Protein AF-0000000086877727 (afdb_homodimer)

Nearest PDB structures (foldseek):
  1g73-assembly2_B  TM=7.872E-01  e=2.321E+00  Homo sapiens
  5mto-assembly1_A  TM=7.991E-01  e=3.669E+00  Homo sapiens
  5me8-assembly1_B  TM=6.426E-01  e=2.602E+00  Homo sapiens
  7jrq-assembly1_A  TM=7.387E-01  e=6.506E+00  Escherichia coli
  5mto-assembly1_B  TM=4.761E-01  e=4.357E+00  Homo sapiens

pLDDT: mean 92.55, std 8.2, range [51.16, 98.5]

Structure (mmCIF, N/CA/C/O backbone):
data_AF-0000000086877727-model_v1
#
loop_
_entity.id
_entity.type
_entity.pdbx_description
1 polymer 'Uncharacterized protein'
#
loop_
_atom_site.group_PDB
_atom_site.id
_atom_site.type_symbol
_atom_site.label_atom_id
_atom_site.label_alt_id
_atom_site.label_comp_id
_atom_site.label_asym_id
_atom_site.label_entity_id
_atom_site.label_seq_id
_atom_site.pdbx_PDB_ins_code
_atom_site.Cartn_x
_atom_site.Cartn_y
_atom_site.Cartn_z
_atom_site.occupancy
_atom_site.B_iso_or_equiv
_atom_site.auth_seq_id
_atom_site.auth_comp_id
_atom_site.auth_asym_id
_atom_site.auth_atom_id
_atom_site.pdbx_PDB_model_num
ATOM 1 N N . MET A 1 1 ? -8.266 24.141 2.15 1 51.66 1 MET A N 1
ATOM 2 C CA . MET A 1 1 ? -8.039 22.703 2.148 1 51.66 1 MET A CA 1
ATOM 3 C C . MET A 1 1 ? -7.578 22.219 3.52 1 51.66 1 MET A C 1
ATOM 5 O O . MET A 1 1 ? -6.684 22.812 4.121 1 51.66 1 MET A O 1
ATOM 9 N N . ARG A 1 2 ? -8.383 21.266 4.246 1 64.38 2 ARG A N 1
ATOM 10 C CA . ARG A 1 2 ? -8.047 20.781 5.586 1 64.38 2 ARG A CA 1
ATOM 11 C C . ARG A 1 2 ? -6.738 20 5.574 1 64.38 2 ARG A C 1
ATOM 13 O O . ARG A 1 2 ? -6.496 19.203 4.664 1 64.38 2 ARG A O 1
ATOM 20 N N . LYS A 1 3 ? -5.723 20.547 6.215 1 75 3 LYS A N 1
ATOM 21 C CA . LYS A 1 3 ? -4.453 19.844 6.383 1 75 3 LYS A CA 1
ATOM 22 C C . LYS A 1 3 ? -4.398 19.109 7.727 1 75 3 LYS A C 1
ATOM 24 O O . LYS A 1 3 ? -4.887 19.625 8.734 1 75 3 LY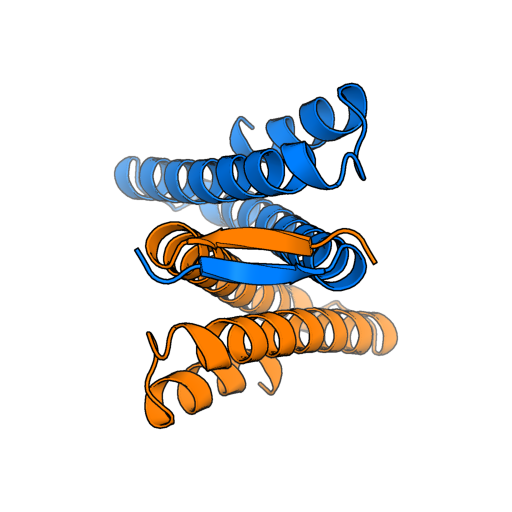S A O 1
ATOM 29 N N . PHE A 1 4 ? -4.051 17.906 7.531 1 80.94 4 PHE A N 1
ATOM 30 C CA . PHE A 1 4 ? -3.793 17.188 8.781 1 80.94 4 PHE A CA 1
ATOM 31 C C . PHE A 1 4 ? -2.307 16.906 8.938 1 80.94 4 PHE A C 1
ATOM 33 O O . PHE A 1 4 ? -1.591 16.734 7.949 1 80.94 4 PHE A O 1
ATOM 40 N N . GLY A 1 5 ? -1.929 17.016 10.156 1 81.5 5 GLY A N 1
ATOM 41 C CA . GLY A 1 5 ? -0.52 16.812 10.453 1 81.5 5 GLY A CA 1
ATOM 42 C C . GLY A 1 5 ? -0.134 15.344 10.555 1 81.5 5 GLY A C 1
ATOM 43 O O . GLY A 1 5 ? -0.83 14.555 11.195 1 81.5 5 GLY A O 1
ATOM 44 N N . LEU A 1 6 ? 0.766 14.969 9.695 1 86.75 6 LEU A N 1
ATOM 45 C CA . LEU A 1 6 ? 1.426 13.672 9.789 1 86.75 6 LEU A CA 1
ATOM 46 C C . LEU A 1 6 ? 2.809 13.805 10.414 1 86.75 6 LEU A C 1
ATOM 48 O O . LEU A 1 6 ? 3.613 14.633 9.984 1 86.75 6 LEU A O 1
ATOM 52 N N . ASN A 1 7 ? 2.973 13.148 11.539 1 88.5 7 ASN A N 1
ATOM 53 C CA . ASN A 1 7 ? 4.324 13.219 12.086 1 88.5 7 ASN A CA 1
ATOM 54 C C . ASN A 1 7 ? 5.285 12.312 11.312 1 88.5 7 ASN A C 1
ATOM 56 O O . ASN A 1 7 ? 4.859 11.531 10.461 1 88.5 7 ASN A O 1
ATOM 60 N N . TYR A 1 8 ? 6.527 12.516 11.578 1 90.69 8 TYR A N 1
ATOM 61 C CA . TYR A 1 8 ? 7.582 11.812 10.859 1 90.69 8 TYR A CA 1
ATOM 62 C C . TYR A 1 8 ? 7.418 10.305 10.992 1 90.69 8 TYR A C 1
ATOM 64 O O . TYR A 1 8 ? 7.449 9.578 9.992 1 90.69 8 TYR A O 1
ATOM 72 N N . ASP A 1 9 ? 7.199 9.828 12.156 1 92.12 9 ASP A N 1
ATOM 73 C CA . ASP A 1 9 ? 7.105 8.391 12.398 1 92.12 9 ASP A CA 1
ATOM 74 C C . ASP A 1 9 ? 5.906 7.789 11.672 1 92.12 9 ASP A C 1
ATOM 76 O O . ASP A 1 9 ? 5.996 6.691 11.117 1 92.12 9 ASP A O 1
ATOM 80 N N . ASP A 1 10 ? 4.852 8.484 11.68 1 92.44 10 ASP A N 1
ATOM 81 C CA . ASP A 1 10 ? 3.662 8.016 10.977 1 92.44 10 ASP A CA 1
ATOM 82 C C . ASP A 1 10 ? 3.898 7.973 9.469 1 92.44 10 ASP A C 1
ATOM 84 O O . ASP A 1 10 ? 3.488 7.023 8.797 1 92.44 10 ASP A O 1
ATOM 88 N N . ALA A 1 11 ? 4.547 9.023 9 1 94.19 11 ALA A N 1
ATOM 89 C CA . ALA A 1 11 ? 4.836 9.086 7.574 1 94.19 11 ALA A CA 1
ATOM 90 C C . ALA A 1 11 ? 5.742 7.934 7.148 1 94.19 11 ALA A C 1
ATOM 92 O O . ALA A 1 11 ? 5.504 7.293 6.121 1 94.19 11 ALA A O 1
ATOM 93 N N . VAL A 1 12 ? 6.695 7.625 7.949 1 95.69 12 VAL A N 1
ATOM 94 C CA . VAL A 1 12 ? 7.625 6.543 7.652 1 95.69 12 VAL A CA 1
ATOM 95 C C . VAL A 1 12 ? 6.895 5.203 7.695 1 95.69 12 VAL A C 1
ATOM 97 O O . VAL A 1 12 ? 7.121 4.34 6.844 1 95.69 12 VAL A O 1
ATOM 100 N N . ALA A 1 13 ? 6.047 5.043 8.648 1 96.5 13 ALA A N 1
ATOM 101 C CA . ALA A 1 13 ? 5.285 3.805 8.766 1 96.5 13 ALA A CA 1
ATOM 102 C C . ALA A 1 13 ? 4.352 3.619 7.574 1 96.5 13 ALA A C 1
ATOM 104 O O . ALA A 1 13 ? 4.223 2.512 7.047 1 96.5 13 ALA A O 1
ATOM 105 N N . ILE A 1 14 ? 3.713 4.664 7.188 1 97.44 14 ILE A N 1
ATOM 106 C CA . ILE A 1 14 ? 2.832 4.605 6.027 1 97.44 14 ILE A CA 1
ATOM 107 C C . ILE A 1 14 ? 3.646 4.266 4.781 1 97.44 14 ILE A C 1
ATOM 109 O O . ILE A 1 14 ? 3.234 3.432 3.971 1 97.44 14 ILE A O 1
ATOM 113 N N . GLN A 1 15 ? 4.762 4.902 4.633 1 97.44 15 GLN A N 1
ATOM 114 C CA . GLN A 1 15 ? 5.648 4.625 3.51 1 97.44 15 GLN A CA 1
ATOM 115 C C . GLN A 1 15 ? 6.035 3.148 3.469 1 97.44 15 GLN A C 1
ATOM 117 O O . GLN A 1 15 ? 6.051 2.533 2.4 1 97.44 15 GLN A O 1
ATOM 122 N N . ALA A 1 16 ? 6.355 2.568 4.582 1 97.38 16 ALA A N 1
ATOM 123 C CA . ALA A 1 16 ? 6.723 1.157 4.664 1 97.38 16 ALA A CA 1
ATOM 124 C C . ALA A 1 16 ? 5.57 0.263 4.211 1 97.38 16 ALA A C 1
ATOM 126 O O . ALA A 1 16 ? 5.785 -0.714 3.488 1 97.38 16 ALA A O 1
ATOM 127 N N . SER A 1 17 ? 4.387 0.615 4.598 1 98.12 17 SER A N 1
ATOM 128 C CA . SER A 1 17 ? 3.217 -0.167 4.207 1 98.12 17 SER A CA 1
ATOM 129 C C . SER A 1 17 ? 2.955 -0.057 2.707 1 98.12 17 SER A C 1
ATOM 131 O O . SER A 1 17 ? 2.549 -1.03 2.07 1 98.12 17 SER A O 1
ATOM 133 N N . LEU A 1 18 ? 3.133 1.139 2.223 1 98.5 18 LEU A N 1
ATOM 134 C CA . LEU A 1 18 ? 2.99 1.323 0.783 1 98.5 18 LEU A CA 1
ATOM 135 C C . LEU A 1 18 ? 3.994 0.463 0.023 1 98.5 18 LEU A C 1
ATOM 137 O O . LEU A 1 18 ? 3.658 -0.131 -1.004 1 98.5 18 LEU A O 1
ATOM 141 N N . LEU A 1 19 ? 5.191 0.39 0.518 1 98.12 19 LEU A N 1
ATOM 142 C CA . LEU A 1 19 ? 6.238 -0.395 -0.129 1 98.12 19 LEU A CA 1
ATOM 143 C C . LEU A 1 19 ? 5.895 -1.881 -0.109 1 98.12 19 LEU A C 1
ATOM 145 O O . LEU A 1 19 ? 6.066 -2.576 -1.113 1 98.12 19 LEU A O 1
ATOM 149 N N . ASP A 1 20 ? 5.457 -2.355 1.036 1 97.56 20 ASP A N 1
ATOM 150 C CA . ASP A 1 20 ? 5.02 -3.746 1.133 1 97.56 20 ASP A CA 1
ATOM 151 C C . ASP A 1 20 ? 3.896 -4.039 0.142 1 97.56 20 ASP A C 1
ATOM 153 O O . ASP A 1 20 ? 3.898 -5.082 -0.515 1 97.56 20 ASP A O 1
ATOM 157 N N . GLY A 1 21 ? 2.984 -3.139 0.068 1 98.12 21 GLY A N 1
ATOM 158 C CA . GLY A 1 21 ? 1.89 -3.277 -0.879 1 98.12 21 GLY A CA 1
ATOM 159 C C . GLY A 1 21 ? 2.352 -3.303 -2.324 1 98.12 21 GLY A C 1
ATOM 160 O O . GLY A 1 21 ? 1.881 -4.121 -3.119 1 98.12 21 GLY A O 1
ATOM 161 N N . LEU A 1 22 ? 3.234 -2.426 -2.627 1 98.25 22 LEU A N 1
ATOM 162 C CA . LEU A 1 22 ? 3.771 -2.367 -3.982 1 98.25 22 LEU A CA 1
ATOM 163 C C . LEU A 1 22 ? 4.477 -3.668 -4.344 1 98.25 22 LEU A C 1
ATOM 165 O O . LEU A 1 22 ? 4.324 -4.172 -5.457 1 98.25 22 LEU A O 1
ATOM 169 N N . SER A 1 23 ? 5.266 -4.168 -3.445 1 97.44 23 SER A N 1
ATOM 170 C CA . SER A 1 23 ? 5.938 -5.445 -3.66 1 97.44 23 SER A CA 1
ATOM 171 C C . SER A 1 23 ? 4.934 -6.562 -3.92 1 97.44 23 SER A C 1
ATOM 173 O O . SER A 1 23 ? 5.133 -7.391 -4.812 1 97.44 23 SER A O 1
ATOM 175 N N . ALA A 1 24 ? 3.867 -6.59 -3.156 1 97.06 24 ALA A N 1
ATOM 176 C CA . ALA A 1 24 ? 2.822 -7.598 -3.336 1 97.06 24 ALA A CA 1
ATOM 177 C C . ALA A 1 24 ? 2.135 -7.438 -4.688 1 97.06 24 ALA A C 1
ATOM 179 O O . ALA A 1 24 ? 1.845 -8.43 -5.363 1 97.06 24 ALA A O 1
ATOM 180 N N . GLN A 1 25 ? 1.878 -6.238 -5.062 1 96.94 25 GLN A N 1
ATOM 181 C CA . GLN A 1 25 ? 1.27 -5.988 -6.367 1 96.94 25 GLN A CA 1
ATOM 182 C C . GLN A 1 25 ? 2.143 -6.527 -7.496 1 96.94 25 GLN A C 1
ATOM 184 O O . GLN A 1 25 ? 1.635 -7.117 -8.453 1 96.94 25 GLN A O 1
ATOM 189 N N . ASN A 1 26 ? 3.377 -6.289 -7.332 1 96.94 26 ASN A N 1
ATOM 190 C CA . ASN A 1 26 ? 4.312 -6.797 -8.328 1 96.94 26 ASN A CA 1
ATOM 191 C C . ASN A 1 26 ? 4.293 -8.32 -8.391 1 96.94 26 ASN A C 1
ATOM 193 O O . ASN A 1 26 ? 4.332 -8.906 -9.477 1 96.94 26 ASN A O 1
ATOM 197 N N . MET A 1 27 ? 4.262 -8.977 -7.32 1 94.88 27 MET A N 1
ATOM 198 C CA . MET A 1 27 ? 4.215 -10.43 -7.266 1 94.88 27 MET A CA 1
ATOM 199 C C . MET A 1 27 ? 2.953 -10.961 -7.941 1 94.88 27 MET A C 1
ATOM 201 O O . MET A 1 27 ? 3.016 -11.914 -8.727 1 94.88 27 MET A O 1
ATOM 205 N N . VAL A 1 28 ? 1.839 -10.328 -7.609 1 95.06 28 VAL A N 1
ATOM 206 C CA . VAL A 1 28 ? 0.581 -10.742 -8.227 1 95.06 28 VAL A CA 1
ATOM 207 C C . VAL A 1 28 ? 0.671 -10.602 -9.742 1 95.06 28 VAL A C 1
ATOM 209 O O . VAL A 1 28 ? 0.247 -11.484 -10.484 1 95.06 28 VAL A O 1
ATOM 212 N N . TYR A 1 29 ? 1.206 -9.523 -10.117 1 94.38 29 TYR A N 1
ATOM 213 C CA . TYR A 1 29 ? 1.374 -9.281 -11.539 1 94.38 29 TYR A CA 1
ATOM 214 C C . TYR A 1 29 ? 2.225 -10.367 -12.188 1 94.38 29 TYR A C 1
ATOM 216 O O . TYR A 1 29 ? 1.864 -10.914 -13.234 1 94.38 29 TYR A O 1
ATOM 224 N N . LYS A 1 30 ? 3.281 -10.656 -11.594 1 92.31 30 LYS A N 1
ATOM 225 C CA . LYS A 1 30 ? 4.191 -11.664 -12.141 1 92.31 30 LYS A CA 1
ATOM 226 C C . LYS A 1 30 ? 3.529 -13.039 -12.188 1 92.31 30 LYS A C 1
ATOM 228 O O . LYS A 1 30 ? 3.719 -13.789 -13.148 1 92.31 30 LYS A O 1
ATOM 233 N N . PHE A 1 31 ? 2.771 -13.281 -11.234 1 90.31 31 PHE A N 1
ATOM 234 C CA . PHE A 1 31 ? 2.104 -14.57 -11.164 1 90.31 31 PHE A CA 1
ATOM 235 C C . PHE A 1 31 ? 1.001 -14.672 -12.211 1 90.31 31 PHE A C 1
ATOM 237 O O . PHE A 1 31 ? 0.748 -15.75 -12.75 1 90.31 31 PHE A O 1
ATOM 244 N N . SER A 1 32 ? 0.38 -13.602 -12.5 1 90.19 32 SER A N 1
ATOM 245 C CA . SER A 1 32 ? -0.857 -13.68 -13.273 1 90.19 32 SER A CA 1
ATOM 246 C C . SER A 1 32 ? -0.683 -13.062 -14.656 1 90.19 32 SER A C 1
ATOM 248 O O . SER A 1 32 ? -1.608 -13.086 -15.469 1 90.19 32 SER A O 1
ATOM 250 N N . SER A 1 33 ? 0.446 -12.555 -14.953 1 87.69 33 SER A N 1
ATOM 251 C CA . SER A 1 33 ? 0.608 -11.711 -16.125 1 87.69 33 SER A CA 1
ATOM 252 C C . SER A 1 33 ? 0.336 -12.492 -17.406 1 87.69 33 SER A C 1
ATOM 254 O O . SER A 1 33 ? -0.22 -11.945 -18.375 1 87.69 33 SER A O 1
ATOM 256 N N . HIS A 1 34 ? 0.684 -13.68 -17.375 1 90.94 34 HIS A N 1
ATOM 257 C CA . HIS A 1 34 ? 0.475 -14.477 -18.578 1 90.94 34 HIS A CA 1
ATOM 258 C C . HIS A 1 34 ? -1.012 -14.641 -18.875 1 90.94 34 HIS A C 1
ATOM 260 O O . HIS A 1 34 ? -1.398 -14.836 -20.031 1 90.94 34 HIS A O 1
ATOM 266 N N . GLY A 1 35 ? -1.881 -14.555 -17.953 1 91.19 35 GLY A N 1
ATOM 267 C CA . GLY A 1 35 ? -3.311 -14.75 -18.125 1 91.19 35 GLY A CA 1
ATOM 268 C C . GLY A 1 35 ? -4.078 -13.453 -18.266 1 91.19 35 GLY A C 1
ATOM 269 O O . GLY A 1 35 ? -5.281 -13.461 -18.531 1 91.19 35 GLY A O 1
ATOM 270 N N . LEU A 1 36 ? -3.398 -12.367 -18.125 1 91.12 36 LEU A N 1
ATOM 271 C CA . LEU A 1 36 ? -4.055 -11.062 -18.141 1 91.12 36 LEU A CA 1
ATOM 272 C C . LEU A 1 36 ? -4.156 -10.516 -19.562 1 91.12 36 LEU A C 1
ATOM 274 O O . LEU A 1 36 ? -3.258 -10.727 -20.375 1 91.12 36 LEU A O 1
ATOM 278 N N . SER A 1 37 ? -5.25 -9.938 -19.844 1 94.44 37 SER A N 1
ATOM 279 C CA . SER A 1 37 ? -5.371 -9.188 -21.094 1 94.44 37 SER A CA 1
ATOM 280 C C . SER A 1 37 ? -4.441 -7.98 -21.094 1 94.44 37 SER A C 1
ATOM 282 O O . SER A 1 37 ? -3.904 -7.594 -20.062 1 94.44 37 SER A O 1
ATOM 284 N N . SER A 1 38 ? -4.309 -7.324 -22.25 1 93.06 38 SER A N 1
ATOM 285 C CA . SER A 1 38 ? -3.469 -6.137 -22.375 1 93.06 38 SER A CA 1
ATOM 286 C C . SER A 1 38 ? -3.98 -5 -21.5 1 93.06 38 SER A C 1
ATOM 288 O O . SER A 1 38 ? -3.191 -4.293 -20.875 1 93.06 38 SER A O 1
ATOM 290 N N . THR A 1 39 ? -5.289 -4.918 -21.453 1 94.62 39 THR A N 1
ATOM 291 C CA . THR A 1 39 ? -5.906 -3.867 -20.656 1 94.62 39 THR A CA 1
ATOM 292 C C . THR A 1 39 ? -5.668 -4.117 -19.172 1 94.62 39 THR A C 1
ATOM 294 O O . THR A 1 39 ? -5.359 -3.186 -18.422 1 94.62 39 THR A O 1
ATOM 297 N N . GLU A 1 40 ? -5.773 -5.375 -18.75 1 93.38 40 GLU A N 1
ATOM 298 C CA . GLU A 1 40 ? -5.547 -5.719 -17.344 1 93.38 40 GLU A CA 1
ATOM 299 C C . GLU A 1 40 ? -4.094 -5.48 -16.953 1 93.38 40 GLU A C 1
ATOM 301 O O . GLU A 1 40 ? -3.814 -5.023 -15.836 1 93.38 40 GLU A O 1
ATOM 306 N N . LYS A 1 41 ? -3.199 -5.785 -17.859 1 93.5 41 LYS A N 1
ATOM 307 C CA . LYS A 1 41 ? -1.779 -5.543 -17.609 1 93.5 41 LYS A CA 1
ATOM 308 C C . LYS A 1 41 ? -1.494 -4.055 -17.438 1 93.5 41 LYS A C 1
ATOM 310 O O . LYS A 1 41 ? -0.756 -3.656 -16.531 1 93.5 41 LYS A O 1
ATOM 315 N N . ARG A 1 42 ? -2.127 -3.34 -18.266 1 93.69 42 ARG A N 1
ATOM 316 C CA . ARG A 1 42 ? -1.936 -1.896 -18.203 1 93.69 42 ARG A CA 1
ATOM 317 C C . ARG A 1 42 ? -2.496 -1.331 -16.906 1 93.69 42 ARG A C 1
ATOM 319 O O . ARG A 1 42 ? -1.868 -0.482 -16.266 1 93.69 42 ARG A O 1
ATOM 326 N N . ASN A 1 43 ? -3.629 -1.772 -16.547 1 94 43 ASN A N 1
ATOM 327 C CA . ASN A 1 43 ? -4.25 -1.306 -15.312 1 94 43 ASN A CA 1
ATOM 328 C C . ASN A 1 43 ? -3.398 -1.649 -14.094 1 94 43 ASN A C 1
ATOM 330 O O . ASN A 1 43 ? -3.246 -0.829 -13.188 1 94 43 ASN A O 1
ATOM 334 N N . ALA A 1 44 ? -2.908 -2.832 -14.078 1 94.56 44 ALA A N 1
ATOM 335 C CA . ALA A 1 44 ? -2.062 -3.258 -12.961 1 94.56 44 ALA A CA 1
ATOM 336 C C . ALA A 1 44 ? -0.821 -2.377 -12.852 1 94.56 44 ALA A C 1
ATOM 338 O O . ALA A 1 44 ? -0.452 -1.949 -11.758 1 94.56 44 ALA A O 1
ATOM 339 N N . LYS A 1 45 ? -0.233 -2.102 -13.961 1 94.88 45 LYS A N 1
ATOM 340 C CA . LYS A 1 45 ? 0.968 -1.271 -13.961 1 94.88 45 LYS A CA 1
ATOM 341 C C . LYS A 1 45 ? 0.651 0.154 -13.516 1 94.88 45 LYS A C 1
ATOM 343 O O . LYS A 1 45 ? 1.438 0.778 -12.805 1 94.88 45 LYS A O 1
ATOM 348 N N . ASP A 1 46 ? -0.464 0.686 -13.945 1 95.56 46 ASP A N 1
ATOM 349 C CA . ASP A 1 46 ? -0.869 2.031 -13.547 1 95.56 46 ASP A CA 1
ATOM 350 C C . ASP A 1 46 ? -1.103 2.111 -12.039 1 95.56 46 ASP A C 1
ATOM 352 O O . ASP A 1 46 ? -0.781 3.121 -11.406 1 95.56 46 ASP A O 1
ATOM 356 N N . GLU A 1 47 ? -1.692 1.091 -11.523 1 95.94 47 GLU A N 1
ATOM 357 C CA . GLU A 1 47 ? -1.9 1.043 -10.078 1 95.94 47 GLU A CA 1
ATOM 358 C C . GLU A 1 47 ? -0.571 1.053 -9.328 1 95.94 47 GLU A C 1
ATOM 360 O O . GLU A 1 47 ? -0.415 1.773 -8.344 1 95.94 47 GLU A O 1
ATOM 365 N N . MET A 1 48 ? 0.349 0.312 -9.797 1 97.12 48 MET A N 1
ATOM 366 C CA . MET A 1 48 ? 1.669 0.274 -9.172 1 97.12 48 MET A CA 1
ATOM 367 C C . MET A 1 48 ? 2.371 1.621 -9.305 1 97.12 48 MET A C 1
ATOM 369 O O . MET A 1 48 ? 3.031 2.076 -8.367 1 97.12 48 MET A O 1
ATOM 373 N N . ARG A 1 49 ? 2.145 2.238 -10.422 1 96.75 49 ARG A N 1
ATOM 374 C CA . ARG A 1 49 ? 2.73 3.559 -10.625 1 96.75 49 ARG A CA 1
ATOM 375 C C . ARG A 1 49 ? 2.15 4.578 -9.648 1 96.75 49 ARG A C 1
ATOM 377 O O . ARG A 1 49 ? 2.871 5.43 -9.133 1 96.75 49 ARG A O 1
ATOM 384 N N . ARG A 1 50 ? 0.885 4.488 -9.484 1 96.19 50 ARG A N 1
ATOM 385 C CA . ARG A 1 50 ? 0.241 5.383 -8.523 1 96.19 50 ARG A CA 1
ATOM 386 C C . ARG A 1 50 ? 0.806 5.188 -7.125 1 96.19 50 ARG A C 1
ATOM 388 O O . ARG A 1 50 ? 1.06 6.16 -6.41 1 96.19 50 ARG A O 1
ATOM 395 N N . CYS A 1 51 ? 0.976 3.957 -6.773 1 97.94 51 CYS A N 1
ATOM 396 C CA . CYS A 1 51 ? 1.56 3.654 -5.473 1 97.94 51 CYS A CA 1
ATOM 397 C C . CYS A 1 51 ? 2.967 4.23 -5.359 1 97.94 51 CYS A C 1
ATOM 399 O O . CYS A 1 51 ? 3.303 4.863 -4.355 1 97.94 51 CYS A O 1
ATOM 401 N N . MET A 1 52 ? 3.779 4.062 -6.418 1 97.88 52 MET A N 1
ATOM 402 C CA . MET A 1 52 ? 5.152 4.562 -6.43 1 97.88 52 MET A CA 1
ATOM 403 C C . MET A 1 52 ? 5.18 6.078 -6.266 1 97.88 52 MET A C 1
ATOM 405 O O . MET A 1 52 ? 6.035 6.613 -5.555 1 97.88 52 MET A O 1
ATOM 409 N N . LYS A 1 53 ? 4.27 6.762 -6.836 1 96.75 53 LYS A N 1
ATOM 410 C CA . LYS A 1 53 ? 4.188 8.219 -6.715 1 96.75 53 LYS A CA 1
ATOM 411 C C . LYS A 1 53 ? 3.91 8.633 -5.273 1 96.75 53 LYS A C 1
ATOM 413 O O . LYS A 1 53 ? 4.449 9.633 -4.797 1 96.75 53 LYS A O 1
ATOM 418 N N . LYS A 1 54 ? 3.107 7.906 -4.602 1 97 54 LYS A N 1
ATOM 419 C CA . LYS A 1 54 ? 2.807 8.211 -3.205 1 97 54 LYS A CA 1
ATOM 420 C C . LYS A 1 54 ? 4.016 7.961 -2.312 1 97 54 LYS A C 1
ATOM 422 O O . LYS A 1 54 ? 4.258 8.711 -1.36 1 97 54 LYS A O 1
ATOM 427 N N . ILE A 1 55 ? 4.723 6.914 -2.596 1 97.5 55 ILE A N 1
ATOM 428 C CA . ILE A 1 55 ? 5.957 6.645 -1.867 1 97.5 55 ILE A CA 1
ATOM 429 C C . ILE A 1 55 ? 6.93 7.805 -2.053 1 97.5 55 ILE A C 1
ATOM 431 O O . ILE A 1 55 ? 7.484 8.32 -1.08 1 97.5 55 ILE A O 1
ATOM 435 N N . ALA A 1 56 ? 7.062 8.164 -3.248 1 96.62 56 ALA A N 1
ATOM 436 C CA . ALA A 1 56 ? 7.969 9.266 -3.551 1 96.62 56 ALA A CA 1
ATOM 437 C C . ALA A 1 56 ? 7.512 10.555 -2.873 1 96.62 56 ALA A C 1
ATOM 439 O O . ALA A 1 56 ? 8.328 11.312 -2.344 1 96.62 56 ALA A O 1
ATOM 440 N N . TYR A 1 57 ? 6.262 10.766 -2.922 1 95 57 TYR A N 1
ATOM 441 C CA . TYR A 1 57 ? 5.684 11.945 -2.287 1 95 57 TYR A CA 1
ATOM 442 C C . TYR A 1 57 ? 6.012 11.977 -0.798 1 95 57 TYR A C 1
ATOM 444 O O . TYR A 1 57 ? 6.531 12.977 -0.294 1 95 57 TYR A O 1
ATOM 452 N N . LEU A 1 58 ? 5.762 10.977 -0.095 1 95.38 58 LEU A N 1
ATOM 453 C CA . LEU A 1 58 ? 6.059 10.906 1.332 1 95.38 58 LEU A CA 1
ATOM 454 C C . LEU A 1 58 ? 7.559 11 1.58 1 95.38 58 LEU A C 1
ATOM 456 O O . LEU A 1 58 ? 7.996 11.617 2.555 1 95.38 58 LEU A O 1
ATOM 460 N N . ASN A 1 59 ? 8.281 10.406 0.644 1 96 59 ASN A N 1
ATOM 461 C CA . ASN A 1 59 ? 9.727 10.414 0.802 1 96 59 ASN A CA 1
ATOM 462 C C . ASN A 1 59 ? 10.305 11.82 0.658 1 96 59 ASN A C 1
ATOM 464 O O . ASN A 1 59 ? 11.398 12.102 1.142 1 96 59 ASN A O 1
ATOM 468 N N . SER A 1 60 ? 9.617 12.672 -0.006 1 93 60 SER A N 1
ATOM 469 C CA . SER A 1 60 ? 10.07 14.055 -0.132 1 93 60 SER A CA 1
ATOM 47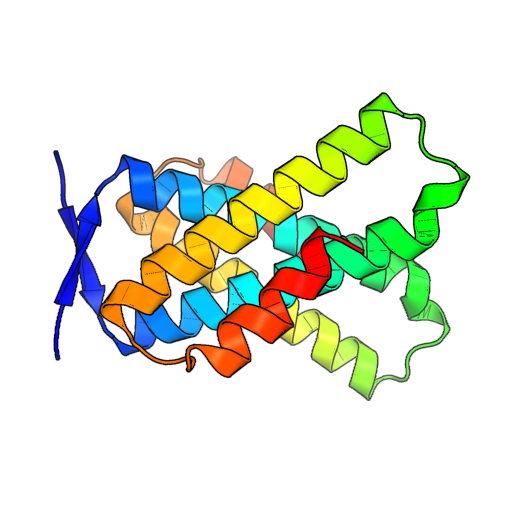0 C C . SER A 1 60 ? 10.062 14.766 1.219 1 93 60 SER A C 1
ATOM 472 O O . SER A 1 60 ? 10.805 15.727 1.425 1 93 60 SER A O 1
ATOM 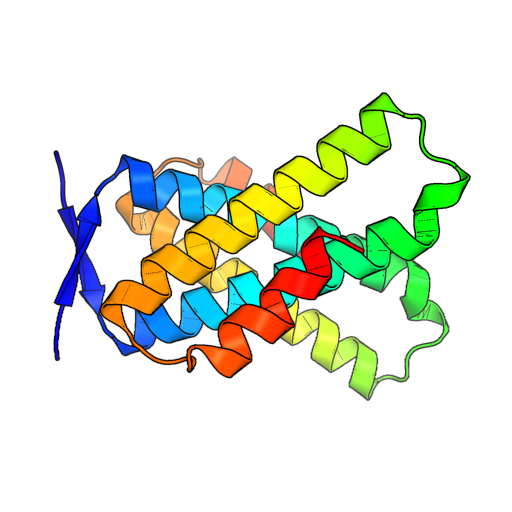474 N N . PHE A 1 61 ? 9.312 14.242 2.121 1 88.75 61 PHE A N 1
ATOM 475 C CA . PHE A 1 61 ? 9.234 14.82 3.457 1 88.75 61 PHE A CA 1
ATOM 476 C C . PHE A 1 61 ? 10.117 14.055 4.434 1 88.75 61 PHE A C 1
ATOM 478 O O . PHE A 1 61 ? 10.742 14.656 5.309 1 88.75 61 PHE A O 1
ATOM 485 N N . THR A 1 62 ? 10.125 12.805 4.301 1 93.5 62 THR A N 1
ATOM 486 C CA . THR A 1 62 ? 10.766 11.969 5.312 1 93.5 62 THR A CA 1
ATOM 487 C C . THR A 1 62 ? 12.242 11.766 4.988 1 93.5 62 THR A C 1
ATOM 489 O O . THR A 1 62 ? 13.055 11.555 5.887 1 93.5 62 THR A O 1
ATOM 492 N N . LYS A 1 63 ? 12.484 11.672 3.729 1 94.06 63 LYS A N 1
ATOM 493 C CA . LYS A 1 63 ? 13.828 11.352 3.254 1 94.06 63 LYS A CA 1
ATOM 494 C C . LYS A 1 63 ? 14.32 10.031 3.84 1 94.06 63 LYS A C 1
ATOM 496 O O . LYS A 1 63 ? 15.508 9.883 4.125 1 94.06 63 LYS A O 1
ATOM 501 N N . ALA A 1 64 ? 13.359 9.148 4.121 1 94.69 64 ALA A N 1
ATOM 502 C CA . ALA A 1 64 ? 13.68 7.875 4.758 1 94.69 64 ALA A CA 1
ATOM 503 C C . ALA A 1 64 ? 14.383 6.938 3.787 1 94.69 64 ALA A C 1
ATOM 505 O O . ALA A 1 64 ? 15.094 6.023 4.207 1 94.69 64 ALA A O 1
ATOM 506 N N . LYS A 1 65 ? 14.133 7.098 2.539 1 96.56 65 LYS A N 1
ATOM 507 C CA . LYS A 1 65 ? 14.789 6.32 1.489 1 96.56 65 LYS A CA 1
ATOM 508 C C . LYS A 1 65 ? 15.719 7.195 0.655 1 96.56 65 LYS A C 1
ATOM 510 O O . LYS A 1 65 ? 15.367 8.328 0.307 1 96.56 65 LYS A O 1
ATOM 515 N N . SER A 1 66 ? 16.828 6.691 0.404 1 96.69 66 SER A N 1
ATOM 516 C CA . SER A 1 66 ? 17.766 7.395 -0.474 1 96.69 66 SER A CA 1
ATOM 517 C C . SER A 1 66 ? 17.266 7.383 -1.919 1 96.69 66 SER A C 1
ATOM 519 O O . SER A 1 66 ? 16.344 6.641 -2.262 1 96.69 66 SER A O 1
ATOM 521 N N . LYS A 1 67 ? 17.938 8.242 -2.723 1 95.56 67 LYS A N 1
ATOM 522 C CA . LYS A 1 67 ? 17.609 8.273 -4.145 1 95.56 67 LYS A CA 1
ATOM 523 C C . LYS A 1 67 ? 17.844 6.914 -4.797 1 95.56 67 LYS A C 1
ATOM 525 O O . LYS A 1 67 ? 17.047 6.465 -5.625 1 95.56 67 LYS A O 1
ATOM 530 N N . ALA A 1 68 ? 18.906 6.277 -4.414 1 96.31 68 ALA A N 1
ATOM 531 C CA . ALA A 1 68 ? 19.234 4.961 -4.949 1 96.31 68 ALA A CA 1
ATOM 532 C C . ALA A 1 68 ? 18.172 3.936 -4.566 1 96.31 68 ALA A C 1
ATOM 534 O O . ALA A 1 68 ? 17.766 3.115 -5.395 1 96.31 68 ALA A O 1
ATOM 535 N N . GLU A 1 69 ? 17.734 3.969 -3.332 1 96.69 69 GLU A N 1
ATOM 536 C CA . GLU A 1 69 ? 16.688 3.062 -2.867 1 96.69 69 GLU A CA 1
ATOM 537 C C . GLU A 1 69 ? 15.383 3.312 -3.604 1 96.69 69 GLU A C 1
ATOM 539 O O . GLU A 1 69 ? 14.688 2.365 -3.982 1 96.69 69 GLU A O 1
ATOM 544 N N . LEU A 1 70 ? 15.078 4.539 -3.803 1 96.44 70 LEU A N 1
ATOM 545 C CA . LEU A 1 70 ? 13.852 4.863 -4.527 1 96.44 70 LEU A CA 1
ATOM 546 C C . LEU A 1 70 ? 13.922 4.352 -5.961 1 96.44 70 LEU A C 1
ATOM 548 O O . LEU A 1 70 ? 12.914 3.893 -6.508 1 96.44 70 LEU A O 1
ATOM 552 N N . ARG A 1 71 ? 15.094 4.48 -6.523 1 95.38 71 ARG A N 1
ATOM 553 C CA . ARG A 1 71 ? 15.273 3.951 -7.871 1 95.38 71 ARG A CA 1
ATOM 554 C C . ARG A 1 71 ? 15.062 2.441 -7.898 1 95.38 71 ARG A C 1
ATOM 556 O O . ARG A 1 71 ? 14.453 1.915 -8.836 1 95.38 71 ARG A O 1
ATOM 563 N N . GLU A 1 72 ? 15.562 1.702 -6.91 1 95.81 72 GLU A N 1
ATOM 564 C CA . GLU A 1 72 ? 15.359 0.258 -6.828 1 95.81 72 GLU A CA 1
ATOM 565 C C . GLU A 1 72 ? 13.883 -0.087 -6.664 1 95.81 72 GLU A C 1
ATOM 567 O O . GLU A 1 72 ? 13.391 -1.029 -7.285 1 95.81 72 GLU A O 1
ATOM 572 N N . ILE A 1 73 ? 13.203 0.663 -5.887 1 96.19 73 ILE A N 1
ATOM 573 C CA . ILE A 1 73 ? 11.773 0.459 -5.688 1 96.19 73 ILE A CA 1
ATOM 574 C C . ILE A 1 73 ? 11.031 0.7 -7 1 96.19 73 ILE A C 1
ATOM 576 O O . ILE A 1 73 ? 10.086 -0.016 -7.324 1 96.19 73 ILE A O 1
ATOM 580 N N . GLY A 1 74 ? 11.445 1.704 -7.746 1 95.44 74 GLY A N 1
ATOM 581 C CA . GLY A 1 74 ? 10.836 2.018 -9.031 1 95.44 74 GLY A CA 1
ATOM 582 C C . GLY A 1 74 ? 10.906 0.872 -10.016 1 95.44 74 GLY A C 1
ATOM 583 O O . GLY A 1 74 ? 10.062 0.763 -10.914 1 95.44 74 GLY A O 1
ATOM 584 N N . LYS A 1 75 ? 11.773 -0.039 -9.898 1 94.56 75 LYS A N 1
ATOM 585 C CA .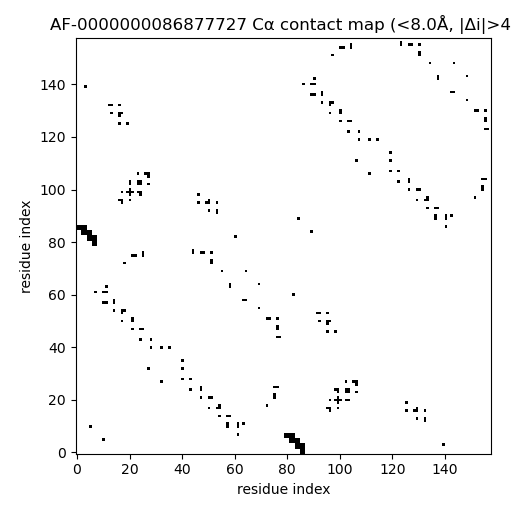 LYS A 1 75 ? 11.914 -1.187 -10.789 1 94.56 75 LYS A CA 1
ATOM 586 C C . LYS A 1 75 ? 10.758 -2.168 -10.609 1 94.56 75 LYS A C 1
ATOM 588 O O . LYS A 1 75 ? 10.477 -2.969 -11.508 1 94.56 75 LYS A O 1
ATOM 593 N N . LEU A 1 76 ? 10.172 -2.145 -9.5 1 93.69 76 LEU A N 1
ATOM 594 C CA . LEU A 1 76 ? 9.039 -3.023 -9.25 1 93.69 76 LEU A CA 1
ATOM 595 C C . LEU A 1 76 ? 7.887 -2.711 -10.203 1 93.69 76 LEU A C 1
ATOM 597 O O . LEU A 1 76 ? 7.055 -3.576 -10.477 1 93.69 76 LEU A O 1
ATOM 601 N N . VAL A 1 77 ? 7.699 -1.505 -10.672 1 91.12 77 VAL A N 1
ATOM 602 C CA . VAL A 1 77 ? 6.602 -1.062 -11.523 1 91.12 77 VAL A CA 1
ATOM 603 C C . VAL A 1 77 ? 6.895 -1.43 -12.977 1 91.12 77 VAL A C 1
ATOM 605 O O . VAL A 1 77 ? 5.98 -1.765 -13.734 1 91.12 77 VAL A O 1
ATOM 608 N N . VAL A 1 78 ? 8.078 -1.22 -13.5 1 72.88 78 VAL A N 1
ATOM 609 C CA . VAL A 1 78 ? 8.492 -1.283 -14.898 1 72.88 78 VAL A CA 1
ATOM 610 C C . VAL A 1 78 ? 8.688 -2.738 -15.32 1 72.88 78 VAL A C 1
ATOM 612 O O . VAL A 1 78 ? 8.539 -3.08 -16.5 1 72.88 78 VAL A O 1
ATOM 615 N N . GLU A 1 79 ? 8.859 -3.559 -14.43 1 62.09 79 GLU A N 1
ATOM 616 C CA . GLU A 1 79 ? 9.266 -4.867 -14.93 1 62.09 79 GLU A CA 1
ATOM 617 C C . GLU A 1 79 ? 8.062 -5.676 -15.406 1 62.09 79 GLU A C 1
ATOM 619 O O . GLU A 1 79 ? 6.945 -5.484 -14.922 1 62.09 79 GLU A O 1
ATOM 624 N N . MET B 1 1 ? 8.57 17.203 17.141 1 51.16 1 MET B N 1
ATOM 625 C CA . MET B 1 1 ? 8.344 16.266 16.047 1 51.16 1 MET B CA 1
ATOM 626 C C . MET B 1 1 ? 7.883 17 14.789 1 51.16 1 MET B C 1
ATOM 628 O O . MET B 1 1 ? 6.992 17.859 14.852 1 51.16 1 MET B O 1
ATOM 632 N N . ARG B 1 2 ? 8.688 16.938 13.586 1 63.69 2 ARG B N 1
ATOM 633 C CA . ARG B 1 2 ? 8.359 17.656 12.359 1 63.69 2 ARG B CA 1
ATOM 634 C C . ARG B 1 2 ? 7.051 17.125 11.758 1 63.69 2 ARG B C 1
ATOM 636 O O . ARG B 1 2 ? 6.824 15.922 11.711 1 63.69 2 ARG B O 1
ATOM 643 N N . LYS B 1 3 ? 6.023 17.953 11.789 1 74.94 3 LYS B N 1
ATOM 644 C CA . L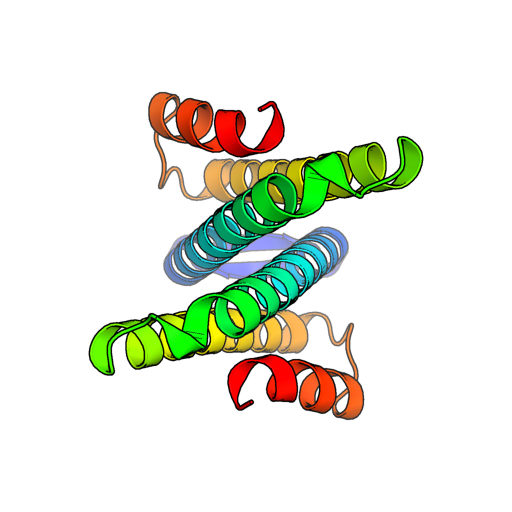YS B 1 3 ? 4.758 17.641 11.133 1 74.94 3 LYS B CA 1
ATOM 645 C C . LYS B 1 3 ? 4.711 18.188 9.719 1 74.94 3 LYS B C 1
ATOM 647 O O . LYS B 1 3 ? 5.184 19.29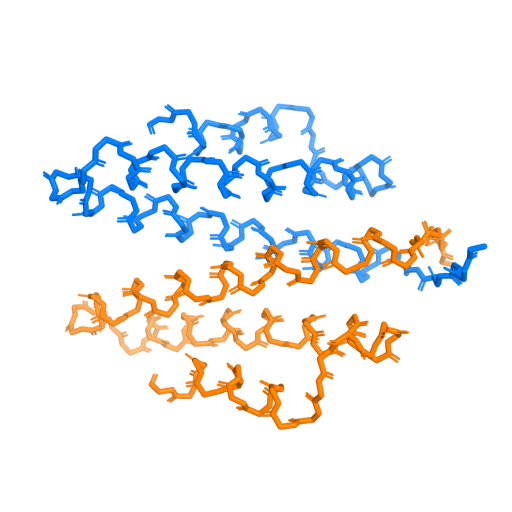7 9.461 1 74.94 3 LYS B O 1
ATOM 652 N N . PHE B 1 4 ? 4.402 17.25 8.914 1 80.94 4 PHE B N 1
ATOM 653 C CA . PHE B 1 4 ? 4.141 17.75 7.574 1 80.94 4 PHE B CA 1
ATOM 654 C C . PHE B 1 4 ? 2.654 17.672 7.25 1 80.94 4 PHE B C 1
ATOM 656 O O . PHE B 1 4 ? 1.945 16.812 7.762 1 80.94 4 PHE B O 1
ATOM 663 N N . GLY B 1 5 ? 2.258 18.672 6.551 1 81.38 5 GLY B N 1
ATOM 664 C CA . GLY B 1 5 ? 0.845 18.766 6.219 1 81.38 5 GLY B CA 1
ATOM 665 C C . GLY B 1 5 ? 0.446 17.891 5.043 1 81.38 5 GLY B C 1
ATOM 666 O O . GLY B 1 5 ? 1.126 17.875 4.016 1 81.38 5 GLY B O 1
ATOM 667 N N . LEU B 1 6 ? -0.442 17 5.309 1 86.88 6 LEU B N 1
ATOM 668 C CA . LEU B 1 6 ? -1.112 16.219 4.27 1 86.88 6 LEU B CA 1
ATOM 669 C C . LEU B 1 6 ? -2.492 16.797 3.967 1 86.88 6 LEU B C 1
ATOM 671 O O . LEU B 1 6 ? -3.291 17.016 4.879 1 86.88 6 LEU B O 1
ATOM 675 N N . ASN B 1 7 ? -2.658 17.203 2.736 1 88.69 7 ASN B N 1
ATOM 676 C CA . ASN B 1 7 ? -4.008 17.656 2.432 1 88.69 7 ASN B CA 1
ATOM 677 C C . ASN B 1 7 ? -4.977 16.5 2.254 1 88.69 7 ASN B C 1
ATOM 679 O O . ASN B 1 7 ? -4.559 15.336 2.23 1 88.69 7 ASN B O 1
ATOM 683 N N . TYR B 1 8 ? -6.215 16.812 2.244 1 90.94 8 TYR B N 1
ATOM 684 C CA . TYR B 1 8 ? -7.273 15.812 2.178 1 90.94 8 TYR B CA 1
ATOM 685 C C . TYR B 1 8 ? -7.109 14.93 0.945 1 90.94 8 TYR B C 1
ATOM 687 O O . TYR B 1 8 ? -7.148 13.703 1.044 1 90.94 8 TYR B O 1
ATOM 695 N N . ASP B 1 9 ? -6.898 15.516 -0.193 1 92.31 9 ASP B N 1
ATOM 696 C CA . ASP B 1 9 ? -6.801 14.766 -1.44 1 92.31 9 ASP B CA 1
ATOM 697 C C . ASP B 1 9 ? -5.602 13.82 -1.419 1 92.31 9 ASP B C 1
ATOM 699 O O . ASP B 1 9 ? -5.691 12.68 -1.89 1 92.31 9 ASP B O 1
ATOM 703 N N . ASP B 1 10 ? -4.551 14.273 -0.885 1 92.56 10 ASP B N 1
ATOM 704 C CA . ASP B 1 10 ? -3.359 13.43 -0.778 1 92.56 10 ASP B CA 1
ATOM 705 C C . ASP B 1 10 ? -3.6 12.258 0.169 1 92.56 10 ASP B C 1
ATOM 707 O O . ASP B 1 10 ? -3.191 11.133 -0.117 1 92.56 10 ASP B O 1
ATOM 711 N N . ALA B 1 11 ? -4.25 12.594 1.264 1 94.19 11 ALA B N 1
ATOM 712 C CA . ALA B 1 11 ? -4.543 11.547 2.24 1 94.19 11 ALA B CA 1
ATOM 713 C C . ALA B 1 11 ? -5.449 10.477 1.64 1 94.19 11 ALA B C 1
ATOM 715 O O . ALA B 1 11 ? -5.211 9.281 1.825 1 94.19 11 ALA B O 1
ATOM 716 N N . VAL B 1 12 ? -6.398 10.891 0.877 1 95.75 12 VAL B N 1
ATOM 717 C CA . VAL B 1 12 ? -7.328 9.961 0.252 1 95.75 12 VAL B CA 1
ATOM 718 C C . VAL B 1 12 ? -6.598 9.125 -0.794 1 95.75 12 VAL B C 1
ATOM 720 O O . VAL B 1 12 ? -6.828 7.914 -0.902 1 95.75 12 VAL B O 1
ATOM 723 N N . ALA B 1 13 ? -5.75 9.742 -1.536 1 96.5 13 ALA B N 1
ATOM 724 C CA . ALA B 1 13 ? -4.988 9.023 -2.555 1 96.5 13 ALA B CA 1
ATOM 725 C C . ALA B 1 13 ? -4.055 8 -1.918 1 96.5 13 ALA B C 1
ATOM 727 O O . ALA B 1 13 ? -3.92 6.879 -2.418 1 96.5 13 ALA B O 1
ATOM 728 N N . ILE B 1 14 ? -3.414 8.383 -0.878 1 97.5 14 ILE B N 1
ATOM 729 C CA . ILE B 1 14 ? -2.535 7.461 -0.163 1 97.5 14 ILE B CA 1
ATOM 730 C C . ILE B 1 14 ? -3.35 6.297 0.39 1 97.5 14 ILE B C 1
ATOM 732 O O . ILE B 1 14 ? -2.939 5.137 0.285 1 97.5 14 ILE B O 1
ATOM 736 N N . GLN B 1 15 ? -4.465 6.59 0.979 1 97.5 15 GLN B N 1
ATOM 737 C CA . GLN B 1 15 ? -5.352 5.559 1.498 1 97.5 15 GLN B CA 1
ATOM 738 C C . GLN B 1 15 ? -5.742 4.566 0.404 1 97.5 15 GLN B C 1
ATOM 740 O O . GLN B 1 15 ? -5.754 3.355 0.631 1 97.5 15 GLN B O 1
ATOM 745 N N . ALA B 1 16 ? -6.07 5.043 -0.77 1 97.38 16 ALA B N 1
ATOM 746 C CA . ALA B 1 16 ? -6.438 4.188 -1.895 1 97.38 16 ALA B CA 1
ATOM 747 C C . ALA B 1 16 ? -5.289 3.258 -2.277 1 97.38 16 ALA B C 1
ATOM 749 O O . ALA B 1 16 ? -5.504 2.074 -2.547 1 97.38 16 ALA B O 1
ATOM 750 N N . SER B 1 17 ? -4.098 3.771 -2.26 1 98.12 17 SER B N 1
ATOM 751 C CA . SER B 1 17 ? -2.934 2.963 -2.6 1 98.12 17 SER B CA 1
ATOM 752 C C . SER B 1 17 ? -2.67 1.899 -1.54 1 98.12 17 SER B C 1
ATOM 754 O O . SER B 1 17 ? -2.264 0.781 -1.862 1 98.12 17 SER B O 1
ATOM 756 N N . LEU B 1 18 ? -2.834 2.311 -0.313 1 98.5 18 LEU B N 1
ATOM 757 C CA . LEU B 1 18 ? -2.695 1.337 0.765 1 98.5 18 LEU B CA 1
ATOM 758 C C . LEU B 1 18 ? -3.701 0.201 0.604 1 98.5 18 LEU B C 1
ATOM 760 O O . LEU B 1 18 ? -3.365 -0.966 0.819 1 98.5 18 LEU B O 1
ATOM 764 N N . LEU B 1 19 ? -4.902 0.536 0.222 1 98.12 19 LEU B N 1
ATOM 765 C CA . LEU B 1 19 ? -5.949 -0.464 0.046 1 98.12 19 LEU B CA 1
ATOM 766 C C . LEU B 1 19 ? -5.605 -1.413 -1.098 1 98.12 19 LEU B C 1
ATOM 768 O O . LEU B 1 19 ? -5.785 -2.627 -0.977 1 98.12 19 LEU B O 1
ATOM 772 N N . ASP B 1 20 ? -5.172 -0.85 -2.203 1 97.75 20 ASP B N 1
ATOM 773 C CA . ASP B 1 20 ? -4.734 -1.681 -3.322 1 97.75 20 ASP B CA 1
ATOM 774 C C . ASP B 1 20 ? -3.619 -2.631 -2.898 1 97.75 20 ASP B C 1
ATOM 776 O O . ASP B 1 20 ? -3.627 -3.809 -3.262 1 97.75 20 ASP B O 1
ATOM 780 N N . GLY B 1 21 ? -2.697 -2.107 -2.162 1 98.19 21 GLY B N 1
ATOM 781 C CA . GLY B 1 21 ? -1.609 -2.924 -1.652 1 98.19 21 GLY B CA 1
ATOM 782 C C . GLY B 1 21 ? -2.078 -4.035 -0.733 1 98.19 21 GLY B C 1
ATOM 783 O O . GLY B 1 21 ? -1.614 -5.172 -0.839 1 98.19 21 GLY B O 1
ATOM 784 N N . LEU B 1 22 ? -2.959 -3.691 0.138 1 98.31 22 LEU B N 1
ATOM 785 C CA . LEU B 1 22 ? -3.502 -4.68 1.063 1 98.31 22 LEU B CA 1
ATOM 786 C C . LEU B 1 22 ? -4.211 -5.801 0.309 1 98.31 22 LEU B C 1
ATOM 788 O O . LEU B 1 22 ? -4.066 -6.977 0.653 1 98.31 22 LEU B O 1
ATOM 792 N N . SER B 1 23 ? -4.988 -5.438 -0.666 1 97.56 23 SER B N 1
ATOM 793 C CA . SER B 1 23 ? -5.664 -6.43 -1.498 1 97.56 23 SER B CA 1
ATOM 794 C C . SER B 1 23 ? -4.66 -7.355 -2.178 1 97.56 23 SER B C 1
ATOM 796 O O . SER B 1 23 ? -4.867 -8.57 -2.227 1 97.56 23 SER B O 1
ATOM 798 N N . ALA B 1 24 ? -3.605 -6.809 -2.693 1 97.19 24 ALA B N 1
ATOM 799 C CA . ALA B 1 24 ? -2.562 -7.605 -3.336 1 97.19 24 ALA B CA 1
ATOM 800 C C . ALA B 1 24 ? -1.879 -8.531 -2.334 1 97.19 24 ALA B C 1
ATOM 802 O O . ALA B 1 24 ? -1.597 -9.688 -2.643 1 97.19 24 ALA B O 1
ATOM 803 N N . GLN B 1 25 ? -1.609 -8.023 -1.179 1 96.88 25 GLN B N 1
ATOM 804 C CA . GLN B 1 25 ? -1.007 -8.852 -0.138 1 96.88 25 GLN B CA 1
ATOM 805 C C . GLN B 1 25 ? -1.884 -10.055 0.183 1 96.88 25 GLN B C 1
ATOM 807 O O . GLN B 1 25 ? -1.381 -11.172 0.355 1 96.88 25 GLN B O 1
ATOM 812 N N . ASN B 1 26 ? -3.121 -9.773 0.262 1 96.94 26 ASN B N 1
ATOM 813 C CA . ASN B 1 26 ? -4.059 -10.859 0.522 1 96.94 26 ASN B CA 1
ATOM 814 C C . ASN B 1 26 ? -4.039 -11.898 -0.597 1 96.94 26 ASN B C 1
ATOM 816 O O . ASN B 1 26 ? -4.082 -13.102 -0.335 1 96.94 26 ASN B O 1
ATOM 820 N N . MET B 1 27 ? -4.004 -11.516 -1.784 1 94.94 27 MET B N 1
ATOM 821 C CA . MET B 1 27 ? -3.961 -12.422 -2.928 1 94.94 27 MET B CA 1
ATOM 822 C C . MET B 1 27 ? -2.701 -13.281 -2.891 1 94.94 27 MET B C 1
ATOM 824 O O . MET B 1 27 ? -2.766 -14.492 -3.1 1 94.94 27 MET B O 1
ATOM 828 N N . VAL B 1 28 ? -1.588 -12.617 -2.631 1 95 28 VAL B N 1
ATOM 829 C CA . VAL B 1 28 ? -0.332 -13.359 -2.551 1 95 28 VAL B CA 1
ATOM 830 C C . VAL B 1 28 ? -0.425 -14.414 -1.453 1 95 28 VAL B C 1
ATOM 832 O O . VAL B 1 28 ? -0.001 -15.555 -1.646 1 95 28 VAL B O 1
ATOM 835 N N . TYR B 1 29 ? -0.964 -13.992 -0.382 1 94.25 29 TYR B N 1
ATOM 836 C CA . TYR B 1 29 ? -1.135 -14.922 0.731 1 94.25 29 TYR B CA 1
ATOM 837 C C . TYR B 1 29 ? -1.988 -16.109 0.319 1 94.25 29 TYR B C 1
ATOM 839 O O . TYR B 1 29 ? -1.632 -17.266 0.591 1 94.25 29 TYR B O 1
ATOM 847 N N . LYS B 1 30 ? -3.033 -15.852 -0.302 1 92.25 30 LYS B N 1
ATOM 848 C CA . LYS B 1 30 ? -3.945 -16.922 -0.713 1 92.25 30 LYS B CA 1
ATOM 849 C C . LYS B 1 30 ? -3.285 -17.844 -1.729 1 92.25 30 LYS B C 1
ATOM 851 O O . LYS B 1 30 ? -3.484 -19.062 -1.688 1 92.25 30 LYS B O 1
ATOM 856 N N . PHE B 1 31 ? -2.521 -17.266 -2.533 1 90.19 31 PHE B N 1
ATOM 857 C CA . PHE B 1 31 ? -1.849 -18.062 -3.559 1 90.19 31 PHE B CA 1
ATOM 858 C C . PHE B 1 31 ? -0.759 -18.922 -2.945 1 90.19 31 PHE B C 1
ATOM 860 O O . PHE B 1 31 ? -0.507 -20.047 -3.416 1 90.19 31 PHE B O 1
ATOM 867 N N . SER B 1 32 ? -0.139 -18.484 -1.944 1 89.81 32 SER B N 1
ATOM 868 C CA . SER B 1 32 ? 1.092 -19.125 -1.494 1 89.81 32 SER B CA 1
ATOM 869 C C . SER B 1 32 ? 0.907 -19.781 -0.127 1 89.81 32 SER B C 1
ATOM 871 O O . SER B 1 32 ? 1.821 -20.422 0.386 1 89.81 32 SER B O 1
ATOM 873 N N . SER B 1 33 ? -0.211 -19.656 0.464 1 86.75 33 SER B N 1
ATOM 874 C CA . SER B 1 33 ? -0.382 -20 1.873 1 86.75 33 SER B CA 1
ATOM 875 C C . SER B 1 33 ? -0.124 -21.484 2.117 1 86.75 33 SER B C 1
ATOM 877 O O . SER B 1 33 ? 0.428 -21.859 3.152 1 86.75 33 SER B O 1
ATOM 879 N N . HIS B 1 34 ? -0.476 -22.234 1.178 1 90.44 34 HIS B N 1
ATOM 880 C CA . HIS B 1 34 ? -0.277 -23.672 1.362 1 90.44 34 HIS B CA 1
ATOM 881 C C . HIS B 1 34 ? 1.206 -24.016 1.437 1 90.44 34 HIS B C 1
ATOM 883 O O . HIS B 1 34 ? 1.585 -25.016 2.051 1 90.44 34 HIS B O 1
ATOM 889 N N . GLY B 1 35 ? 2.08 -23.266 0.9 1 90.81 35 GLY B N 1
ATOM 890 C CA . GLY B 1 35 ? 3.508 -23.531 0.869 1 90.81 35 GLY B CA 1
ATOM 891 C C . GLY B 1 35 ? 4.285 -22.781 1.933 1 90.81 35 GLY B C 1
ATOM 892 O O . GLY B 1 35 ? 5.488 -23 2.1 1 90.81 35 GLY B O 1
ATOM 893 N N . LEU B 1 36 ? 3.598 -21.969 2.668 1 90.69 36 LEU B N 1
ATOM 894 C CA . LEU B 1 36 ? 4.27 -21.125 3.654 1 90.69 36 LEU B CA 1
ATOM 895 C C . LEU B 1 36 ? 4.379 -21.844 4.996 1 90.69 36 LEU B C 1
ATOM 897 O O . LEU B 1 36 ? 3.477 -22.594 5.379 1 90.69 36 LEU B O 1
ATOM 901 N N . SER B 1 37 ? 5.461 -21.688 5.629 1 94.19 37 SER B N 1
ATOM 902 C CA . SER B 1 37 ? 5.594 -22.141 7.008 1 94.19 37 SER B CA 1
ATOM 903 C C . SER B 1 37 ? 4.672 -21.359 7.938 1 94.19 37 SER B C 1
ATOM 905 O O . SER B 1 37 ? 4.141 -20.312 7.555 1 94.19 37 SER B O 1
ATOM 907 N N . SER B 1 38 ? 4.539 -21.812 9.188 1 92.75 38 SER B N 1
ATOM 908 C CA . SER B 1 38 ? 3.709 -21.125 10.172 1 92.75 38 SER B CA 1
ATOM 909 C C . SER B 1 38 ? 4.227 -19.719 10.461 1 92.75 38 SER B C 1
ATOM 911 O O . SER B 1 38 ? 3.443 -18.781 10.586 1 92.75 38 SER B O 1
ATOM 913 N N . THR B 1 39 ? 5.527 -19.641 10.484 1 94.44 39 THR B N 1
ATOM 914 C CA . THR B 1 39 ? 6.148 -18.344 10.75 1 94.44 39 THR B CA 1
ATOM 915 C C . THR B 1 39 ? 5.914 -17.375 9.594 1 94.44 39 THR B C 1
ATOM 917 O O . THR B 1 39 ? 5.609 -16.203 9.812 1 94.44 39 THR B O 1
ATOM 920 N N . GLU B 1 40 ? 6.012 -17.891 8.359 1 93.25 40 GLU B N 1
ATOM 921 C CA . GLU B 1 40 ? 5.781 -17.047 7.184 1 93.25 40 GLU B CA 1
ATOM 922 C C . GLU B 1 40 ? 4.328 -16.594 7.113 1 93.25 40 GLU B C 1
ATOM 924 O O . GLU B 1 40 ? 4.055 -15.445 6.738 1 93.25 40 GLU B O 1
ATOM 929 N N . LYS B 1 41 ? 3.441 -17.453 7.473 1 93.19 41 LYS B N 1
ATOM 930 C CA . LYS B 1 41 ? 2.023 -17.109 7.5 1 93.19 41 LYS B CA 1
ATOM 931 C C . LYS B 1 41 ? 1.746 -16 8.523 1 93.19 41 LYS B C 1
ATOM 933 O O . LYS B 1 41 ? 1.012 -15.055 8.234 1 93.19 41 LYS B O 1
ATOM 938 N N . ARG B 1 42 ? 2.367 -16.172 9.617 1 93.38 42 ARG B N 1
ATOM 939 C CA . ARG B 1 42 ? 2.184 -15.18 10.672 1 93.38 42 ARG B CA 1
ATOM 940 C C . ARG B 1 42 ? 2.744 -13.828 10.25 1 93.38 42 ARG B C 1
ATOM 942 O O . ARG B 1 42 ? 2.115 -12.789 10.477 1 93.38 42 ARG B O 1
ATOM 949 N N . ASN B 1 43 ? 3.877 -13.844 9.672 1 93.69 43 ASN B N 1
ATOM 950 C CA . ASN B 1 43 ? 4.5 -12.602 9.219 1 93.69 43 ASN B CA 1
ATOM 951 C C . ASN B 1 43 ? 3.646 -11.898 8.164 1 93.69 43 ASN B C 1
ATOM 953 O O . ASN B 1 43 ? 3.488 -10.68 8.203 1 93.69 43 ASN B O 1
ATOM 957 N N . ALA B 1 44 ? 3.166 -12.664 7.258 1 94.38 44 ALA B N 1
ATOM 958 C CA . ALA B 1 44 ? 2.318 -12.102 6.211 1 94.38 44 ALA B CA 1
ATOM 959 C C . ALA B 1 44 ? 1.08 -11.438 6.809 1 94.38 44 ALA B C 1
ATOM 961 O O . ALA B 1 44 ? 0.713 -10.328 6.422 1 94.38 44 ALA B O 1
ATOM 962 N N . LYS B 1 45 ? 0.483 -12.102 7.746 1 94.69 45 LYS B N 1
ATOM 963 C CA . LYS B 1 45 ? -0.715 -11.555 8.383 1 94.69 45 LYS B CA 1
ATOM 964 C C . LYS B 1 45 ? -0.393 -10.297 9.172 1 94.69 45 LYS B C 1
ATOM 966 O O . LYS B 1 45 ? -1.178 -9.344 9.188 1 94.69 45 LYS B O 1
ATOM 971 N N . ASP B 1 46 ? 0.716 -10.273 9.859 1 95.44 46 ASP B N 1
ATOM 972 C CA . ASP B 1 46 ? 1.126 -9.094 10.617 1 95.44 46 ASP B CA 1
ATOM 973 C C . ASP B 1 46 ? 1.362 -7.902 9.703 1 95.44 46 ASP B C 1
ATOM 975 O O . ASP B 1 46 ? 1.044 -6.766 10.055 1 95.44 46 ASP B O 1
ATOM 979 N N . GLU B 1 47 ? 1.944 -8.172 8.586 1 95.69 47 GLU B N 1
ATOM 980 C CA . GLU B 1 47 ? 2.152 -7.105 7.609 1 95.69 47 GLU B CA 1
ATOM 981 C C . GLU B 1 47 ? 0.824 -6.531 7.129 1 95.69 47 GLU B C 1
ATOM 983 O O . GLU B 1 47 ? 0.667 -5.309 7.035 1 95.69 47 GLU B O 1
ATOM 988 N N . MET B 1 48 ? -0.096 -7.367 6.863 1 97.06 48 MET B N 1
ATOM 989 C CA . MET B 1 48 ? -1.417 -6.918 6.43 1 97.06 48 MET B CA 1
ATOM 990 C C . MET B 1 48 ? -2.115 -6.137 7.539 1 97.06 48 MET B C 1
ATOM 992 O O . MET B 1 48 ? -2.771 -5.129 7.273 1 97.06 48 MET B O 1
ATOM 996 N N . ARG B 1 49 ? -1.891 -6.59 8.734 1 96.75 49 ARG B N 1
ATOM 997 C CA . ARG B 1 49 ? -2.475 -5.887 9.875 1 96.75 49 ARG B CA 1
ATOM 998 C C . ARG B 1 49 ? -1.891 -4.484 10.008 1 96.75 49 ARG B C 1
ATOM 1000 O O . ARG B 1 49 ? -2.611 -3.535 10.328 1 96.75 49 ARG B O 1
ATOM 1007 N N . ARG B 1 50 ? -0.625 -4.406 9.836 1 96.06 50 ARG B N 1
ATOM 1008 C CA . ARG B 1 50 ? 0.022 -3.1 9.898 1 96.06 50 ARG B CA 1
ATOM 1009 C C . ARG B 1 50 ? -0.542 -2.16 8.836 1 96.06 50 ARG B C 1
ATOM 1011 O O . ARG B 1 50 ? -0.793 -0.985 9.109 1 96.06 50 ARG B O 1
ATOM 1018 N N . CYS B 1 51 ? -0.708 -2.693 7.672 1 97.88 51 CYS B N 1
ATOM 1019 C CA . CYS B 1 51 ? -1.288 -1.898 6.594 1 97.88 51 CYS B CA 1
ATOM 1020 C C . CYS B 1 51 ? -2.693 -1.434 6.953 1 97.88 51 CYS B C 1
ATOM 1022 O O . CYS B 1 51 ? -3.025 -0.258 6.789 1 97.88 51 CYS B O 1
ATOM 1024 N N . MET B 1 52 ? -3.498 -2.35 7.512 1 97.88 52 MET B N 1
ATOM 1025 C CA . MET B 1 52 ? -4.871 -2.029 7.898 1 97.88 52 MET B CA 1
ATOM 1026 C C . MET B 1 52 ? -4.895 -0.919 8.945 1 97.88 52 MET B C 1
ATOM 1028 O O . MET B 1 52 ? -5.75 -0.032 8.891 1 97.88 52 MET B O 1
ATOM 1032 N N . LYS B 1 53 ? -3.992 -0.918 9.836 1 96.75 53 LYS B N 1
ATOM 1033 C CA . LYS B 1 53 ? -3.91 0.118 10.859 1 96.75 53 LYS B CA 1
ATOM 1034 C C . LYS B 1 53 ? -3.633 1.483 10.242 1 96.75 53 LYS B C 1
ATOM 1036 O O . LYS B 1 53 ? -4.168 2.498 10.688 1 96.75 53 LYS B O 1
ATOM 1041 N N . LYS B 1 54 ? -2.816 1.522 9.258 1 96.94 54 LYS B N 1
ATOM 1042 C CA . LYS B 1 54 ? -2.51 2.783 8.586 1 96.94 54 LYS B CA 1
ATOM 1043 C C . LYS B 1 54 ? -3.719 3.303 7.816 1 96.94 54 LYS B C 1
ATOM 1045 O O . LYS B 1 54 ? -3.957 4.512 7.762 1 96.94 54 LYS B O 1
ATOM 1050 N N . ILE B 1 55 ? -4.426 2.408 7.199 1 97.5 55 ILE B N 1
ATOM 1051 C CA . ILE B 1 55 ? -5.656 2.791 6.516 1 97.5 55 ILE B CA 1
ATOM 1052 C C . ILE B 1 55 ? -6.633 3.408 7.52 1 97.5 55 ILE B C 1
ATOM 1054 O O . ILE B 1 55 ? -7.184 4.48 7.277 1 97.5 55 ILE B O 1
ATOM 1058 N N . ALA B 1 56 ? -6.777 2.729 8.57 1 96.62 56 ALA B N 1
ATOM 1059 C CA . ALA B 1 56 ? -7.684 3.219 9.602 1 96.62 56 ALA B CA 1
ATOM 1060 C C . ALA B 1 56 ? -7.223 4.57 10.148 1 96.62 56 ALA B C 1
ATOM 1062 O O . ALA B 1 56 ? -8.039 5.465 10.375 1 96.62 56 ALA B O 1
ATOM 1063 N N . TYR B 1 57 ? -5.973 4.66 10.336 1 95 57 TYR B N 1
ATOM 1064 C CA . TYR B 1 57 ? -5.391 5.91 10.82 1 95 57 TYR B CA 1
ATOM 1065 C C . TYR B 1 57 ? -5.715 7.062 9.883 1 95 57 TYR B C 1
ATOM 1067 O O . TYR B 1 57 ? -6.234 8.094 10.312 1 95 57 TYR B O 1
ATOM 1075 N N . LEU B 1 58 ? -5.457 6.941 8.664 1 95.38 58 LEU B N 1
ATOM 1076 C CA . LEU B 1 58 ? -5.75 7.984 7.684 1 95.38 58 LEU B CA 1
ATOM 1077 C C . LEU B 1 58 ? -7.25 8.234 7.59 1 95.38 58 LEU B C 1
ATOM 1079 O O . LEU B 1 58 ? -7.684 9.383 7.422 1 95.38 58 LEU B O 1
ATOM 1083 N N . ASN B 1 59 ? -7.98 7.148 7.746 1 96.06 59 ASN B N 1
ATOM 1084 C CA . ASN B 1 59 ? -9.43 7.277 7.645 1 96.06 59 ASN B CA 1
ATOM 1085 C C . ASN B 1 59 ? -10 8.086 8.805 1 96.06 59 ASN B C 1
ATOM 1087 O O . ASN B 1 59 ? -11.094 8.641 8.695 1 96.06 59 ASN B O 1
ATOM 1091 N N . SER B 1 60 ? -9.328 8.133 9.883 1 93.19 60 SER B N 1
ATOM 1092 C CA . SER B 1 60 ? -9.773 8.938 11.016 1 93.19 60 SER B CA 1
ATOM 1093 C C . SER B 1 60 ? -9.758 10.43 10.68 1 93.19 60 SER B C 1
ATOM 1095 O O . SER B 1 60 ? -10.5 11.211 11.266 1 93.19 60 SER B O 1
ATOM 1097 N N . PHE B 1 61 ? -9.008 10.758 9.711 1 88.81 61 PHE B N 1
ATOM 1098 C CA . PHE B 1 61 ? -8.914 12.148 9.281 1 88.81 61 PHE B CA 1
ATOM 1099 C C . PHE B 1 61 ? -9.805 12.406 8.07 1 88.81 61 PHE B C 1
ATOM 1101 O O . PHE B 1 61 ? -10.414 13.461 7.949 1 88.81 61 PHE B O 1
ATOM 1108 N N . THR B 1 62 ? -9.82 11.477 7.203 1 93.56 62 THR B N 1
ATOM 1109 C CA . THR B 1 62 ? -10.461 11.711 5.914 1 93.56 62 THR B CA 1
ATOM 1110 C C . THR B 1 62 ? -11.938 11.328 5.965 1 93.56 62 THR B C 1
ATOM 1112 O O . THR B 1 62 ? -12.75 11.891 5.23 1 93.56 62 THR B O 1
ATOM 1115 N N . LYS B 1 63 ? -12.188 10.32 6.711 1 94 63 LYS B N 1
ATOM 1116 C CA . LYS B 1 63 ? -13.531 9.75 6.773 1 94 63 LYS B CA 1
ATOM 1117 C C . LYS B 1 63 ? -14.023 9.344 5.383 1 94 63 LYS B C 1
ATOM 1119 O O . LYS B 1 63 ? -15.211 9.469 5.078 1 94 63 LYS B O 1
ATOM 1124 N N . ALA B 1 64 ? -13.055 8.992 4.527 1 94.56 64 ALA B N 1
ATOM 1125 C CA . ALA B 1 64 ? -13.367 8.648 3.143 1 94.56 64 ALA B CA 1
ATOM 1126 C C . ALA B 1 64 ? -14.086 7.305 3.061 1 94.56 64 ALA B C 1
ATOM 1128 O O . ALA B 1 64 ? -14.812 7.039 2.1 1 94.56 64 ALA B O 1
ATOM 1129 N N . LYS B 1 65 ? -13.844 6.445 3.992 1 96.5 65 LYS B N 1
ATOM 1130 C CA . LYS B 1 65 ? -14.492 5.145 4.078 1 96.5 65 LYS B CA 1
ATOM 1131 C C . LYS B 1 65 ? -15.438 5.082 5.277 1 96.5 65 LYS B C 1
ATOM 1133 O O . LYS B 1 65 ? -15.102 5.555 6.367 1 96.5 65 LYS B O 1
ATOM 1138 N N . SER B 1 66 ? -16.547 4.555 5.047 1 96.69 66 SER B N 1
ATOM 1139 C CA . SER B 1 66 ? -17.484 4.344 6.145 1 96.69 66 SER B CA 1
ATOM 1140 C C . SER B 1 66 ? -17 3.238 7.078 1 96.69 66 SER B C 1
ATOM 1142 O O . SER B 1 66 ? -16.078 2.498 6.746 1 96.69 66 SER B O 1
ATOM 1144 N N . LYS B 1 67 ? -17.656 3.182 8.242 1 95.56 67 LYS B N 1
ATOM 1145 C CA . LYS B 1 67 ? -17.328 2.121 9.188 1 95.56 67 LYS B CA 1
ATOM 1146 C C . LYS B 1 67 ? -17.578 0.745 8.578 1 95.56 67 LYS B C 1
ATOM 1148 O O . LYS B 1 67 ? -16.781 -0.177 8.781 1 95.56 67 LYS B O 1
ATOM 1153 N N . ALA B 1 68 ? -18.641 0.619 7.844 1 96.5 68 ALA B N 1
ATOM 1154 C CA . ALA B 1 68 ? -18.953 -0.647 7.188 1 96.5 68 ALA B CA 1
ATOM 1155 C C 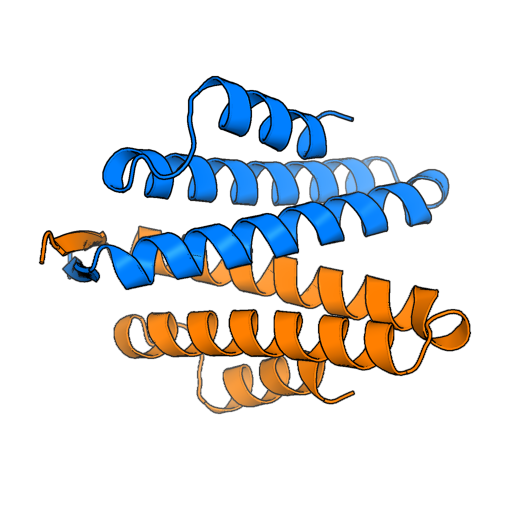. ALA B 1 68 ? -17.891 -1.023 6.164 1 96.5 68 ALA B C 1
ATOM 1157 O O . ALA B 1 68 ? -17.484 -2.184 6.082 1 96.5 68 ALA B O 1
ATOM 1158 N N . GLU B 1 69 ? -17.469 -0.056 5.383 1 96.75 69 GLU B N 1
ATOM 1159 C CA . GLU B 1 69 ? -16.422 -0.292 4.395 1 96.75 69 GLU B CA 1
ATOM 1160 C C . GLU B 1 69 ? -15.109 -0.691 5.07 1 96.75 69 GLU B C 1
ATOM 1162 O O . GLU B 1 69 ? -14.414 -1.596 4.602 1 96.75 69 GLU B O 1
ATOM 1167 N N . LEU B 1 70 ? -14.805 -0.04 6.145 1 96.5 70 LEU B N 1
ATOM 1168 C CA . LEU B 1 70 ? -13.586 -0.381 6.867 1 96.5 70 LEU B CA 1
ATOM 1169 C C . LEU 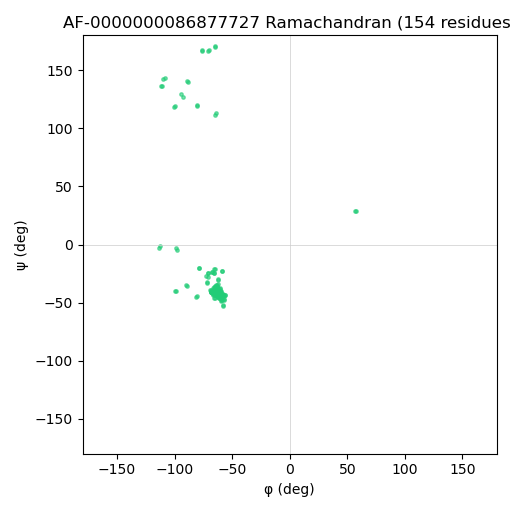B 1 70 ? -13.656 -1.805 7.41 1 96.5 70 LEU B C 1
ATOM 1171 O O . LEU B 1 70 ? -12.648 -2.518 7.422 1 96.5 70 LEU B O 1
ATOM 1175 N N . ARG B 1 71 ? -14.82 -2.139 7.863 1 95.31 71 ARG B N 1
ATOM 1176 C CA . ARG B 1 71 ? -15.008 -3.506 8.336 1 95.31 71 ARG B CA 1
ATOM 1177 C C . ARG B 1 71 ? -14.781 -4.512 7.215 1 95.31 71 ARG B C 1
ATOM 1179 O O . ARG B 1 71 ? -14.172 -5.562 7.43 1 95.31 71 ARG B O 1
ATOM 1186 N N . GLU B 1 72 ? -15.273 -4.246 6.008 1 95.75 72 GLU B N 1
ATOM 1187 C CA . GLU B 1 72 ? -15.07 -5.121 4.859 1 95.75 72 GLU B CA 1
ATOM 1188 C C . GLU B 1 72 ? -13.594 -5.223 4.5 1 95.75 72 GLU B C 1
ATOM 1190 O O . GLU B 1 72 ? -13.094 -6.309 4.195 1 95.75 72 GLU B O 1
ATOM 1195 N N . ILE B 1 73 ? -12.93 -4.145 4.566 1 96.12 73 ILE B N 1
ATOM 1196 C CA . ILE B 1 73 ? -11.492 -4.129 4.293 1 96.12 73 ILE B CA 1
ATOM 1197 C C . ILE B 1 73 ? -10.758 -4.969 5.336 1 96.12 73 ILE B C 1
ATOM 1199 O O . ILE B 1 73 ? -9.812 -5.684 5.008 1 96.12 73 ILE B O 1
ATOM 1203 N N . GLY B 1 74 ? -11.18 -4.879 6.578 1 95.38 74 GLY B N 1
ATOM 1204 C CA . GLY B 1 74 ? -10.578 -5.648 7.656 1 95.38 74 GLY B CA 1
ATOM 1205 C C . GLY B 1 74 ? -10.648 -7.148 7.43 1 95.38 74 GLY B C 1
ATOM 1206 O O . GLY B 1 74 ? -9.812 -7.898 7.938 1 95.38 74 GLY B O 1
ATOM 1207 N N . LYS B 1 75 ? -11.516 -7.645 6.656 1 94.5 75 LYS B N 1
ATOM 1208 C CA . LYS B 1 75 ? -11.656 -9.07 6.367 1 94.5 75 LYS B CA 1
ATOM 1209 C C . LYS B 1 75 ? -10.5 -9.57 5.508 1 94.5 75 LYS B C 1
ATOM 1211 O O . LYS B 1 75 ? -10.219 -10.773 5.477 1 94.5 75 LYS B O 1
ATOM 1216 N N . LEU B 1 76 ? -9.922 -8.711 4.805 1 93.69 76 LEU B N 1
ATOM 1217 C CA . LEU B 1 76 ? -8.789 -9.094 3.973 1 93.69 76 LEU B CA 1
ATOM 1218 C C . LEU B 1 76 ? -7.633 -9.609 4.828 1 93.69 76 LEU B C 1
ATOM 1220 O O . LEU B 1 76 ? -6.801 -10.383 4.352 1 93.69 76 LEU B O 1
ATOM 1224 N N . VAL B 1 77 ? -7.441 -9.164 6.055 1 90.88 77 VAL B N 1
ATOM 1225 C CA . VAL B 1 77 ? -6.34 -9.523 6.949 1 90.88 77 VAL B CA 1
ATOM 1226 C C . VAL B 1 77 ? -6.633 -10.867 7.617 1 90.88 77 VAL B C 1
ATOM 1228 O O . VAL B 1 77 ? -5.719 -11.648 7.875 1 90.88 77 VAL B O 1
ATOM 1231 N N . VAL B 1 78 ? -7.809 -11.133 8.109 1 72.25 78 VAL B N 1
ATOM 1232 C CA . VAL B 1 78 ? -8.227 -12.227 8.977 1 72.25 78 VAL B CA 1
ATOM 1233 C C . VAL B 1 78 ? -8.422 -13.5 8.148 1 72.25 78 VAL B C 1
ATOM 1235 O O . VAL B 1 78 ? -8.281 -14.609 8.664 1 72.25 78 VAL B O 1
ATOM 1238 N N . GLU B 1 79 ? -8.578 -13.352 6.969 1 61.78 79 GLU B N 1
ATOM 1239 C CA . GLU B 1 79 ? -8.977 -14.594 6.312 1 61.78 79 GLU B CA 1
ATOM 1240 C C . GLU B 1 79 ? -7.762 -15.461 5.992 1 61.78 79 GLU B C 1
ATOM 1242 O O . GLU B 1 79 ? -6.656 -14.945 5.805 1 61.78 79 GLU B O 1
#

Radius of gyration: 15.6 Å; Cα contacts (8 Å, |Δi|>4): 154; chains: 2; bounding box: 38×46×38 Å

Foldseek 3Di:
DDDDDDDLVNLVVVLVVLLVVLLVLLVVCVVCVVVDDPVRNVVSLVVSVVSLVSSVVSCVVNVPDPPVRSVVSVVSSVD/DDDDDDDLVNLVVVLVVLLVVLLVLLVVCVVCVVVDDPVRNVVSLVVSVVSLVSSVVSCVVNVPDPPVRSVVSVVSSVD

Sequence (158 aa):
MRKFGLNYDDAVAIQASLLDGLSAQNMVYKFSSHGLSSTEKRNAKDEMRRCMKKIAYLNSFTKAKSKAELREIGKLVVEMRKFGLNYDDAVAIQASLLDGLSAQNMVYKFSSHGLSSTEKRNAKDEMRRCMKKIAYLNSFTKAKSKAELREIGKLVVE

Organism: NCBI:txid248903

Solvent-accessible surface area (backbone atoms only — not comparable to full-atom values): 8605 Å² total; per-residue (Å²): 130,67,62,43,75,39,39,55,68,56,47,51,51,46,41,51,39,41,49,54,13,46,54,25,41,37,50,49,43,68,72,42,48,88,78,45,52,73,67,54,49,50,49,53,38,50,51,37,44,54,39,51,51,48,43,51,55,53,34,74,74,62,57,79,58,52,73,68,53,49,54,59,58,53,50,57,45,76,103,130,69,62,43,75,38,41,56,70,56,49,50,51,45,42,52,38,42,50,54,11,47,53,25,41,38,49,48,44,66,72,41,50,89,78,46,52,73,67,54,50,49,50,53,38,51,52,37,45,52,39,51,51,47,43,51,55,52,33,74,73,62,58,80,57,50,73,68,54,49,52,58,57,53,50,56,46,76,103

Secondary structure (DSSP, 8-state):
--EEEEEHHHHHHHHHHHHHHHHHHHHHHHHHGGGS-HHHHHHHHHHHHHHHHHHHHHHHHH--S-HHHHHHHHHHHH-/--EEEEEHHHHHHHHHHHHHHHHHHHHHHHHHGGGS-HHHHHHHHHHHHHHHHHHHHHHHHH--S-HHHHHHHHHHHH-